Protein AF-A0A519RN75-F1 (afdb_monomer)

Mean predicted aligned error: 6.74 Å

Solvent-accessible surface area (backbone atoms only — not comparable to full-atom values): 7967 Å² total; per-residue (Å²): 109,68,67,61,50,52,50,56,58,52,46,71,37,73,65,49,40,39,52,51,37,30,53,51,8,51,51,36,24,52,50,11,60,76,70,70,35,64,32,43,23,53,49,9,49,49,47,33,48,54,70,78,46,63,87,56,35,75,77,32,15,58,64,37,31,49,49,40,21,48,34,18,43,47,41,22,67,77,70,72,46,87,58,41,22,57,52,40,22,51,53,46,43,52,51,47,51,55,42,21,28,20,78,78,23,24,19,45,51,57,88,84,38,86,62,60,48,58,48,70,80,43,48,86,92,37,78,68,31,51,52,51,52,50,51,53,52,50,52,51,50,51,52,53,51,51,53,51,51,65,70,69,65,125

pLDDT: mean 90.17, std 9.12, range [53.69, 98.69]

Secondary structure (DSSP, 8-state):
-HHHHHHHHHTTSHHHHHHHHHHHHHHHHHHHHHHT-HHHHHHHHHHHHGGGSPTTSGGGSHHHHHHHHHHHHHHHHHH--SSHHHHHHHHHHHHHHHHHTBSS-B-TTTTT----B----B-TTSHHHHHHHHHHHHHHHHHHHHHHHHHHT-

Foldseek 3Di:
DVVVVVLVVQCVDLVSVLVVQLVQLVVQLVVCVVVVQPLSNLSSVCSNCVSVDDPQAPCLAPVVLVNQLVSQVSCCVVVVPPCSSVCRNVVSPVVLVVQQCDPQAHDHHPPVDPDGRHNHNAYPPDPVNVVVVVVVVVVVVVVVVVVVVVVVPD

Structure (mmCIF, N/CA/C/O backbone):
data_AF-A0A519RN75-F1
#
_entry.id   AF-A0A519RN75-F1
#
loop_
_atom_site.group_PDB
_atom_site.id
_atom_site.type_symbol
_atom_site.label_atom_id
_atom_site.label_alt_id
_atom_site.label_comp_id
_atom_site.label_asym_id
_atom_site.label_entity_id
_atom_site.label_seq_id
_atom_site.pdbx_PDB_ins_code
_atom_site.Cartn_x
_atom_site.Cartn_y
_atom_site.Cartn_z
_atom_site.occupancy
_atom_site.B_iso_or_equiv
_atom_site.auth_seq_id
_atom_site.auth_comp_id
_atom_site.auth_asym_id
_atom_site.auth_atom_id
_atom_site.pdbx_PDB_model_num
ATOM 1 N N . ALA A 1 1 ? 1.038 28.740 -6.437 1.00 62.97 1 ALA A N 1
ATOM 2 C CA . ALA A 1 1 ? 1.485 28.009 -7.644 1.00 62.97 1 ALA A CA 1
ATOM 3 C C . ALA A 1 1 ? 2.994 27.741 -7.634 1.00 62.97 1 ALA A C 1
ATOM 5 O O . ALA A 1 1 ? 3.375 26.581 -7.639 1.00 62.97 1 ALA A O 1
ATOM 6 N N . LEU A 1 2 ? 3.848 28.772 -7.535 1.00 63.78 2 LEU A N 1
ATOM 7 C CA . LEU A 1 2 ? 5.313 28.618 -7.591 1.00 63.78 2 LEU A CA 1
ATOM 8 C C . LEU A 1 2 ? 5.895 27.711 -6.484 1.00 63.78 2 LEU A C 1
ATOM 10 O O . LEU A 1 2 ? 6.683 26.820 -6.773 1.00 63.78 2 LEU A O 1
ATOM 14 N N . ALA A 1 3 ? 5.447 27.879 -5.233 1.00 68.81 3 ALA A N 1
ATOM 15 C CA . ALA A 1 3 ? 5.887 27.054 -4.102 1.00 68.81 3 ALA A CA 1
ATOM 16 C C . ALA A 1 3 ? 5.529 25.565 -4.274 1.00 68.81 3 ALA A C 1
ATOM 18 O O . ALA A 1 3 ? 6.369 24.699 -4.064 1.00 68.81 3 ALA A O 1
ATOM 19 N N . PHE A 1 4 ? 4.311 25.263 -4.739 1.00 70.50 4 PHE A N 1
ATOM 20 C CA . PHE A 1 4 ? 3.898 23.894 -5.066 1.00 70.50 4 PHE A CA 1
ATOM 21 C C . PHE A 1 4 ? 4.700 23.310 -6.238 1.00 70.50 4 PHE A C 1
ATOM 23 O O . PHE A 1 4 ? 5.040 22.131 -6.211 1.00 70.50 4 PHE A O 1
ATOM 30 N N . GLY A 1 5 ? 5.059 24.137 -7.228 1.00 72.38 5 GLY A N 1
ATOM 31 C CA . GLY A 1 5 ? 5.943 23.741 -8.327 1.00 72.38 5 GLY A CA 1
ATOM 32 C C . GLY A 1 5 ? 7.350 23.375 -7.848 1.00 72.38 5 GLY A C 1
ATOM 33 O O . GLY A 1 5 ? 7.865 22.324 -8.214 1.00 72.38 5 GLY A O 1
ATOM 34 N N . LEU A 1 6 ? 7.943 24.185 -6.968 1.00 72.88 6 LEU A N 1
ATOM 35 C CA . LEU A 1 6 ? 9.268 23.927 -6.391 1.00 72.88 6 LEU A CA 1
ATOM 36 C C . LEU A 1 6 ? 9.281 22.695 -5.476 1.00 72.88 6 LEU A C 1
ATOM 38 O O . LEU A 1 6 ? 10.227 21.912 -5.529 1.00 72.88 6 LEU A O 1
ATOM 42 N N . ILE A 1 7 ? 8.215 22.475 -4.698 1.00 74.38 7 ILE A N 1
ATOM 43 C CA . ILE A 1 7 ? 8.030 21.243 -3.916 1.00 74.38 7 ILE A CA 1
ATOM 44 C C . ILE A 1 7 ? 7.928 20.034 -4.854 1.00 74.38 7 ILE A C 1
ATOM 46 O O . ILE A 1 7 ? 8.601 19.032 -4.629 1.00 74.38 7 ILE A O 1
ATOM 50 N N . GLY A 1 8 ? 7.156 2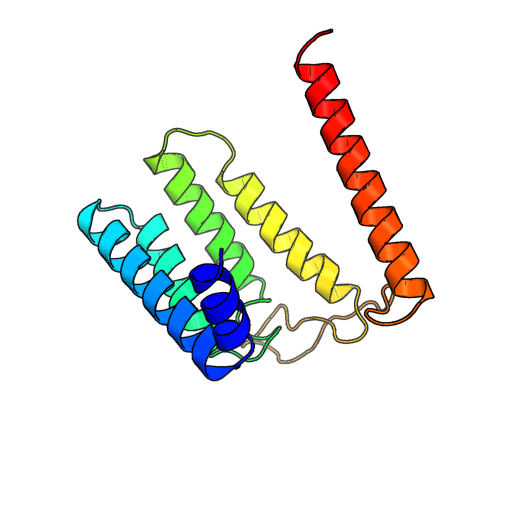0.137 -5.939 1.00 70.00 8 GLY A N 1
ATOM 51 C CA . GLY A 1 8 ? 7.042 19.077 -6.943 1.00 70.00 8 GLY A CA 1
ATOM 52 C C . GLY A 1 8 ? 8.377 18.734 -7.610 1.00 70.00 8 GLY A C 1
ATOM 53 O O . GLY A 1 8 ? 8.686 17.556 -7.780 1.00 70.00 8 GLY A O 1
ATOM 54 N N . VAL A 1 9 ? 9.201 19.740 -7.925 1.00 71.38 9 VAL A N 1
ATOM 55 C CA . VAL A 1 9 ? 10.562 19.551 -8.461 1.00 71.38 9 VAL A CA 1
ATOM 56 C C . VAL A 1 9 ? 11.483 18.913 -7.417 1.00 71.38 9 VAL A C 1
ATOM 58 O O . VAL A 1 9 ? 12.184 17.953 -7.729 1.00 71.38 9 VAL A O 1
ATOM 61 N N . ALA A 1 10 ? 11.441 19.366 -6.162 1.00 69.50 10 ALA A N 1
ATOM 62 C CA . ALA A 1 10 ? 12.224 18.771 -5.078 1.00 69.50 10 ALA A CA 1
ATOM 63 C C . ALA A 1 10 ? 11.840 17.299 -4.818 1.00 69.50 10 ALA A C 1
ATOM 65 O O . ALA A 1 10 ? 12.711 16.464 -4.572 1.00 69.50 10 ALA A O 1
ATOM 66 N N . MET A 1 11 ? 10.555 16.950 -4.945 1.00 70.62 11 MET A N 1
ATOM 67 C CA . MET A 1 11 ? 10.041 15.581 -4.802 1.00 70.62 11 MET A CA 1
ATOM 68 C C . MET A 1 11 ? 10.461 14.625 -5.930 1.00 70.62 11 MET A C 1
ATOM 70 O O . MET A 1 11 ? 10.264 13.416 -5.789 1.00 70.62 11 MET A O 1
ATOM 74 N N . GLN A 1 12 ? 11.067 15.119 -7.018 1.00 73.44 12 GLN A N 1
ATOM 75 C CA . GLN A 1 12 ? 11.657 14.251 -8.045 1.00 73.44 12 GLN A CA 1
ATOM 76 C C . GLN A 1 12 ? 12.906 13.515 -7.533 1.00 73.44 12 GLN A C 1
ATOM 78 O O . GLN A 1 12 ? 13.261 12.459 -8.057 1.00 73.44 12 GLN A O 1
ATOM 83 N N . GLY A 1 13 ? 13.552 14.025 -6.476 1.00 77.25 13 GLY A N 1
ATOM 84 C CA . GLY A 1 13 ? 14.657 13.346 -5.807 1.00 77.25 13 GLY A CA 1
ATOM 85 C C . GLY A 1 13 ? 14.184 12.155 -4.968 1.00 77.25 13 GLY A C 1
ATOM 86 O O . GLY A 1 13 ? 13.313 12.288 -4.105 1.00 77.25 13 GLY A O 1
ATOM 87 N N . GLY A 1 14 ? 14.803 10.983 -5.156 1.00 80.31 14 GLY A N 1
ATOM 88 C CA . GLY A 1 14 ? 14.456 9.769 -4.404 1.00 80.31 14 GLY A CA 1
ATOM 89 C C . GLY A 1 14 ? 14.596 9.921 -2.881 1.00 80.31 14 GLY A C 1
ATOM 90 O O . GLY A 1 14 ? 13.776 9.392 -2.131 1.00 80.31 14 GLY A O 1
ATOM 91 N N . SER A 1 15 ? 15.585 10.687 -2.411 1.00 86.12 15 SER A N 1
ATOM 92 C CA . SER A 1 15 ? 15.789 10.996 -0.987 1.00 86.12 15 SER A CA 1
ATOM 93 C C . SER A 1 15 ? 14.721 11.942 -0.433 1.00 86.12 15 SER A C 1
ATOM 95 O O . SER A 1 15 ? 14.153 11.663 0.621 1.00 86.12 15 SER A O 1
ATOM 97 N N . ALA A 1 16 ? 14.393 13.013 -1.161 1.00 88.19 16 ALA A N 1
ATOM 98 C CA . ALA A 1 16 ? 13.357 13.968 -0.773 1.00 88.19 16 ALA A CA 1
ATOM 99 C C . ALA A 1 16 ? 11.983 13.293 -0.660 1.00 88.19 16 ALA A C 1
ATOM 101 O O . ALA A 1 16 ? 11.279 13.486 0.330 1.00 88.19 16 ALA A O 1
ATOM 102 N N . ARG A 1 17 ? 11.632 12.421 -1.616 1.00 87.44 17 ARG A N 1
ATOM 103 C CA . ARG A 1 17 ? 10.393 11.631 -1.562 1.00 87.44 17 ARG A CA 1
ATOM 104 C C . ARG A 1 17 ? 10.342 10.706 -0.344 1.00 87.44 17 ARG A C 1
ATOM 106 O O . ARG A 1 17 ? 9.305 10.628 0.310 1.00 87.44 17 ARG A O 1
ATOM 113 N N . ARG A 1 18 ? 11.440 10.006 -0.035 1.00 91.88 18 ARG A N 1
ATOM 114 C CA . ARG A 1 18 ? 11.523 9.135 1.153 1.00 91.88 18 ARG A CA 1
ATOM 115 C C . ARG A 1 18 ? 11.334 9.930 2.440 1.00 91.88 18 ARG A C 1
ATOM 117 O O . ARG A 1 18 ? 10.570 9.505 3.297 1.00 91.88 18 ARG A O 1
ATOM 124 N N . LEU A 1 19 ? 11.986 11.087 2.550 1.00 92.94 19 LEU A N 1
ATOM 125 C CA . LEU A 1 19 ? 11.889 11.946 3.726 1.00 92.94 19 LEU A CA 1
ATOM 126 C C . LEU A 1 19 ? 10.481 12.531 3.896 1.00 92.94 19 LEU A C 1
ATOM 128 O O . LEU A 1 19 ? 9.947 12.529 5.001 1.00 92.94 19 LEU A O 1
ATOM 132 N N . ALA A 1 20 ? 9.858 12.971 2.800 1.00 92.44 20 ALA A N 1
ATOM 133 C CA . ALA A 1 20 ? 8.483 13.456 2.817 1.00 92.44 20 ALA A CA 1
ATOM 134 C C . ALA A 1 20 ? 7.521 12.376 3.330 1.00 92.44 20 ALA A C 1
ATOM 136 O O . ALA A 1 20 ? 6.767 12.624 4.264 1.00 92.44 20 ALA A O 1
ATOM 137 N N . LEU A 1 21 ? 7.602 11.158 2.784 1.00 94.31 21 LEU A N 1
ATOM 138 C CA . LEU A 1 21 ? 6.761 10.038 3.216 1.00 94.31 21 LEU A CA 1
ATOM 139 C C . LEU A 1 21 ? 7.051 9.610 4.660 1.00 94.31 21 LEU A C 1
ATOM 141 O O . LEU A 1 21 ? 6.114 9.303 5.391 1.00 94.31 21 LEU A O 1
ATOM 145 N N . LEU A 1 22 ? 8.313 9.656 5.100 1.00 96.56 22 LEU A N 1
ATOM 146 C CA . LEU A 1 22 ? 8.677 9.412 6.495 1.00 96.56 22 LEU A CA 1
ATOM 147 C C . LEU A 1 22 ? 7.981 10.406 7.431 1.00 96.56 22 LEU A C 1
ATOM 149 O O . LEU A 1 22 ? 7.318 9.985 8.374 1.00 96.56 22 LEU A O 1
ATOM 153 N N . PHE A 1 23 ? 8.085 11.710 7.164 1.00 96.44 23 PHE A N 1
ATOM 154 C CA . PHE A 1 23 ? 7.449 12.725 8.006 1.00 96.44 23 PHE A CA 1
ATOM 155 C C . PHE A 1 23 ? 5.925 12.681 7.938 1.00 96.44 23 PHE A C 1
ATOM 157 O O . PHE A 1 23 ? 5.279 12.819 8.976 1.00 96.44 23 PHE A O 1
ATOM 164 N N . THR A 1 24 ? 5.342 12.436 6.761 1.00 96.81 24 THR A N 1
ATOM 165 C CA . THR A 1 24 ? 3.897 12.204 6.634 1.00 96.81 24 THR A CA 1
ATOM 166 C C . THR A 1 24 ? 3.474 11.021 7.498 1.00 96.81 24 THR A C 1
ATOM 168 O O . THR A 1 24 ? 2.569 11.165 8.312 1.00 96.81 24 THR A O 1
ATOM 171 N N . GLY A 1 25 ? 4.167 9.887 7.386 1.00 97.81 25 GLY A N 1
ATOM 172 C CA . GLY A 1 25 ? 3.868 8.694 8.168 1.00 97.81 25 GLY A CA 1
ATOM 173 C C . GLY A 1 25 ? 4.006 8.923 9.673 1.00 97.81 25 GLY A C 1
ATOM 174 O O . GLY A 1 25 ? 3.085 8.601 10.418 1.00 97.81 25 GLY A O 1
ATOM 175 N N . LEU A 1 26 ? 5.095 9.551 10.130 1.00 98.44 26 LEU A N 1
ATOM 176 C CA . LEU A 1 26 ? 5.289 9.897 11.544 1.00 98.44 26 LEU A CA 1
ATOM 177 C C . LEU A 1 26 ? 4.211 10.857 12.061 1.00 98.44 26 LEU A C 1
ATOM 179 O O . LEU A 1 26 ? 3.682 10.647 13.149 1.00 98.44 26 LEU A O 1
ATOM 183 N N . GLY A 1 27 ? 3.837 11.871 11.278 1.00 98.38 27 GLY A N 1
ATOM 184 C CA . GLY A 1 27 ? 2.730 12.765 11.619 1.00 98.38 27 GLY A CA 1
ATOM 185 C C . GLY A 1 27 ? 1.414 12.002 11.770 1.00 98.38 27 GLY A C 1
ATOM 186 O O . GLY A 1 27 ? 0.718 12.163 12.770 1.00 98.38 27 GLY A O 1
ATOM 187 N N . THR A 1 28 ? 1.105 11.105 10.832 1.00 98.31 28 THR A N 1
ATOM 188 C CA . THR A 1 28 ? -0.074 10.234 10.909 1.00 98.31 28 THR A CA 1
ATOM 189 C C . THR A 1 28 ? -0.030 9.309 12.133 1.00 98.31 28 THR A C 1
ATOM 191 O O . THR A 1 28 ? -1.057 9.149 12.791 1.00 98.31 28 THR A O 1
ATOM 194 N N . VAL A 1 29 ? 1.143 8.774 12.506 1.00 98.69 29 VAL A N 1
ATOM 195 C CA . VAL A 1 29 ? 1.324 8.004 13.752 1.00 98.69 29 VAL A CA 1
ATOM 196 C C . VAL A 1 29 ? 0.975 8.844 14.974 1.00 98.69 29 VAL A C 1
ATOM 198 O O . VAL A 1 29 ? 0.189 8.407 15.810 1.00 98.69 29 VAL A O 1
ATOM 201 N N . LEU A 1 30 ? 1.526 10.054 15.080 1.00 98.56 30 LEU A N 1
ATOM 202 C CA . LEU A 1 30 ? 1.275 10.936 16.221 1.00 98.56 30 LEU A CA 1
ATOM 203 C C . LEU A 1 30 ? -0.206 11.317 16.333 1.00 98.56 30 LEU A C 1
ATOM 205 O O . LEU A 1 30 ? -0.744 11.331 17.437 1.00 98.56 30 LEU A O 1
ATOM 209 N N . ILE A 1 31 ? -0.881 11.557 15.205 1.00 98.31 31 ILE A N 1
ATOM 210 C CA . ILE A 1 31 ? -2.329 11.809 15.184 1.00 98.31 31 ILE A CA 1
ATOM 211 C C . ILE A 1 31 ? -3.096 10.565 15.645 1.00 98.31 31 ILE A C 1
ATOM 213 O O . ILE A 1 31 ? -4.005 10.686 16.464 1.00 98.31 31 ILE A O 1
ATOM 217 N N . GLY A 1 32 ? -2.732 9.373 15.167 1.00 98.19 32 GLY A N 1
ATOM 218 C CA . GLY A 1 32 ? -3.349 8.117 15.600 1.00 98.19 32 GLY A CA 1
ATOM 219 C C . GLY A 1 32 ? -3.185 7.867 17.100 1.00 98.19 32 GLY A C 1
ATOM 220 O O . GLY A 1 32 ? -4.149 7.520 17.775 1.00 98.19 32 GLY A O 1
ATOM 221 N N . LEU A 1 33 ? -2.000 8.134 17.654 1.00 98.19 33 LEU A N 1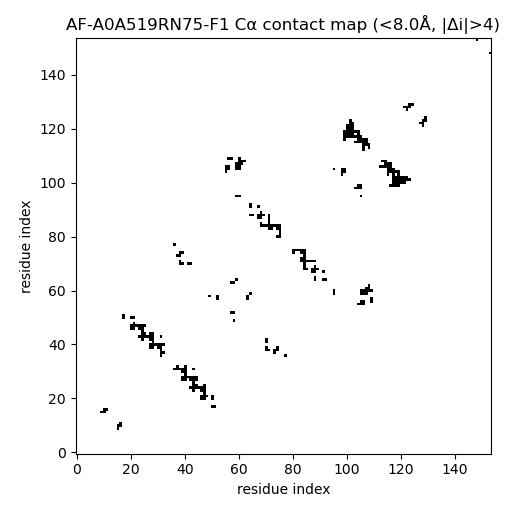
ATOM 222 C CA . LEU A 1 33 ? -1.752 8.056 19.094 1.00 98.19 33 LEU A CA 1
ATOM 223 C C . LEU A 1 33 ? -2.560 9.103 19.867 1.00 98.19 33 LEU A C 1
ATOM 225 O O . LEU A 1 33 ? -3.196 8.765 20.857 1.00 98.19 33 LEU A O 1
ATOM 229 N N . TYR A 1 34 ? -2.596 10.355 19.412 1.00 98.31 34 TYR A N 1
ATOM 230 C CA . TYR A 1 34 ? -3.372 11.413 20.067 1.00 98.31 34 TYR A CA 1
ATOM 231 C C . TYR A 1 34 ? -4.879 11.112 20.080 1.00 98.31 34 TYR A C 1
ATOM 233 O O . TYR A 1 34 ? -5.543 11.285 21.098 1.00 98.31 34 TYR A O 1
ATOM 241 N N . THR A 1 35 ? -5.407 10.605 18.966 1.00 97.56 35 THR A N 1
ATOM 242 C CA . THR A 1 35 ? -6.829 10.251 18.802 1.00 97.56 35 THR A CA 1
ATOM 243 C C . THR A 1 35 ? -7.189 8.865 19.336 1.00 97.56 35 THR A C 1
ATOM 245 O O . THR A 1 35 ? -8.360 8.500 19.325 1.00 97.56 35 THR A O 1
ATOM 248 N N . GLN A 1 36 ? -6.204 8.088 19.805 1.00 97.38 36 GLN A N 1
ATOM 249 C CA . GLN A 1 36 ? -6.363 6.686 20.215 1.00 97.38 36 GLN A CA 1
ATOM 250 C C . GLN A 1 36 ? -6.899 5.774 19.090 1.00 97.38 36 GLN A C 1
ATOM 252 O O . GLN A 1 36 ? -7.486 4.719 19.337 1.00 97.38 36 GLN A O 1
ATOM 257 N N . PHE A 1 37 ? -6.665 6.145 17.829 1.00 98.06 37 PHE A N 1
ATOM 258 C CA . PHE A 1 37 ? -7.031 5.358 16.656 1.00 98.06 37 PHE A CA 1
ATOM 259 C C . PHE A 1 37 ? -5.862 4.498 16.184 1.00 98.06 37 PHE A C 1
ATOM 261 O O . PHE A 1 37 ? -5.008 4.928 15.406 1.00 98.06 37 PHE A O 1
ATOM 268 N N . LEU A 1 38 ? -5.865 3.230 16.608 1.00 98.12 38 LEU A N 1
ATOM 269 C CA . LEU A 1 38 ? -4.830 2.261 16.241 1.00 98.12 38 LEU A CA 1
ATOM 270 C C . LEU A 1 38 ? -4.665 2.117 14.719 1.00 98.12 38 LEU A C 1
ATOM 272 O O . LEU A 1 38 ? -3.539 2.050 14.235 1.00 98.12 38 LEU A O 1
ATOM 276 N N . TRP A 1 39 ? -5.762 2.106 13.956 1.00 98.06 39 TRP A N 1
ATOM 277 C CA . TRP A 1 39 ? -5.709 1.983 12.494 1.00 98.06 39 TRP A CA 1
ATOM 278 C C . TRP A 1 39 ? -4.914 3.114 11.840 1.00 98.06 39 TRP A C 1
ATOM 280 O O . TRP A 1 39 ? -4.170 2.876 10.889 1.00 98.06 39 TRP A O 1
ATOM 290 N N . LEU A 1 40 ? -5.039 4.329 12.377 1.00 98.00 40 LEU A N 1
ATOM 291 C CA . LEU A 1 40 ? -4.367 5.511 11.862 1.00 98.00 40 LEU A CA 1
ATOM 292 C C . LEU A 1 40 ? -2.877 5.464 12.202 1.00 98.00 40 LEU A C 1
ATOM 294 O O . LEU A 1 40 ? -2.042 5.740 11.342 1.00 98.00 40 LEU A O 1
ATOM 298 N N . SER A 1 41 ? -2.534 5.002 13.407 1.00 98.56 41 SER A N 1
ATOM 299 C CA . SER A 1 41 ? -1.142 4.746 13.779 1.00 98.56 41 SER A CA 1
ATOM 300 C C . SER A 1 41 ? -0.490 3.693 12.882 1.00 98.56 41 SER A C 1
ATOM 302 O O . SER A 1 41 ? 0.593 3.930 12.352 1.00 98.56 41 SER A O 1
ATOM 304 N N . LEU A 1 42 ? -1.163 2.565 12.639 1.00 98.25 42 LEU A N 1
ATOM 305 C CA . LEU A 1 42 ? -0.661 1.509 11.752 1.00 98.25 42 LEU A CA 1
ATOM 306 C C . LEU A 1 42 ? -0.476 2.009 10.312 1.00 98.25 42 LEU A C 1
ATOM 308 O O . LEU A 1 42 ? 0.552 1.723 9.694 1.00 98.25 42 LEU A O 1
ATOM 312 N N . LEU A 1 43 ? -1.423 2.801 9.800 1.00 98.06 43 LEU A N 1
ATOM 313 C CA . LEU A 1 43 ? -1.327 3.412 8.474 1.00 98.06 43 LEU A CA 1
ATOM 314 C C . LEU A 1 43 ? -0.122 4.353 8.383 1.00 98.06 43 LEU A C 1
ATOM 316 O O . LEU A 1 43 ? 0.651 4.280 7.427 1.00 98.06 43 LEU A O 1
ATOM 320 N N . GLY A 1 44 ? 0.074 5.204 9.392 1.00 98.19 44 GLY A N 1
ATOM 321 C CA . GLY A 1 44 ? 1.229 6.092 9.467 1.00 98.19 44 GLY A CA 1
ATOM 322 C C . GLY A 1 44 ? 2.552 5.326 9.490 1.00 98.19 44 GLY A C 1
ATOM 323 O O . GLY A 1 44 ? 3.468 5.653 8.732 1.00 98.19 44 GLY A O 1
ATOM 324 N N . THR A 1 45 ? 2.641 4.253 10.281 1.00 98.31 45 THR A N 1
ATOM 325 C CA . THR A 1 45 ? 3.817 3.371 10.305 1.00 98.31 45 THR A CA 1
ATOM 326 C C . THR A 1 45 ? 4.064 2.731 8.939 1.00 98.31 45 THR A C 1
ATOM 328 O O . THR A 1 45 ? 5.200 2.719 8.464 1.00 98.31 45 THR A O 1
ATOM 331 N N . PHE A 1 46 ? 3.014 2.250 8.269 1.00 97.06 46 PHE A N 1
ATOM 332 C CA . PHE A 1 46 ? 3.126 1.680 6.928 1.00 97.06 46 PHE A CA 1
ATOM 333 C C . PHE A 1 46 ? 3.681 2.703 5.921 1.00 97.06 46 PHE A C 1
ATOM 335 O O . PHE A 1 46 ? 4.636 2.402 5.201 1.00 97.06 46 PHE A O 1
ATOM 342 N N . ILE A 1 47 ? 3.140 3.927 5.910 1.00 96.81 47 ILE A N 1
ATOM 343 C CA . ILE A 1 47 ? 3.587 5.025 5.034 1.00 96.81 47 ILE A CA 1
ATOM 344 C C . ILE A 1 47 ? 5.042 5.413 5.323 1.00 96.81 47 ILE A C 1
ATOM 346 O O . ILE A 1 47 ? 5.809 5.643 4.387 1.00 96.81 47 ILE A O 1
ATOM 350 N N . ALA A 1 48 ? 5.432 5.454 6.598 1.00 97.31 48 ALA A N 1
ATOM 351 C CA . ALA A 1 48 ? 6.787 5.802 7.006 1.00 97.31 48 ALA A CA 1
ATOM 352 C C . ALA A 1 48 ? 7.825 4.764 6.553 1.00 97.31 48 ALA A C 1
ATOM 354 O O . ALA A 1 48 ? 8.927 5.136 6.156 1.00 97.31 48 ALA A O 1
ATOM 355 N N . LEU A 1 49 ? 7.489 3.470 6.601 1.00 95.88 49 LEU A N 1
ATOM 356 C CA . LEU A 1 49 ? 8.441 2.382 6.344 1.00 95.88 49 LEU A CA 1
ATOM 357 C C . LEU A 1 49 ? 8.488 1.932 4.881 1.00 95.88 49 LEU A C 1
ATOM 359 O O . LEU A 1 49 ? 9.562 1.587 4.382 1.00 95.88 49 LEU A O 1
ATOM 363 N N . ALA A 1 50 ? 7.359 1.961 4.169 1.00 94.50 50 ALA A N 1
ATOM 364 C CA . ALA A 1 50 ? 7.266 1.491 2.785 1.00 94.50 50 ALA A CA 1
ATOM 365 C C . ALA A 1 50 ? 8.367 2.034 1.836 1.00 94.50 50 ALA A C 1
ATOM 367 O O . ALA A 1 50 ? 8.918 1.232 1.075 1.00 94.50 50 ALA A O 1
ATOM 368 N N . PRO A 1 51 ? 8.770 3.325 1.881 1.00 92.56 51 PRO A N 1
ATOM 369 C CA . PRO A 1 51 ? 9.779 3.896 0.977 1.00 92.56 51 PRO A CA 1
ATOM 370 C C . PRO A 1 51 ? 11.200 3.344 1.162 1.00 92.56 51 PRO A C 1
ATOM 372 O O . PRO A 1 51 ? 12.053 3.541 0.287 1.00 92.56 51 PRO A O 1
ATOM 375 N N . PHE A 1 52 ? 11.461 2.701 2.303 1.00 92.81 52 PHE A N 1
ATOM 376 C CA . PHE A 1 52 ? 12.747 2.097 2.655 1.00 92.81 52 PHE A CA 1
ATOM 377 C C . PHE A 1 52 ? 12.815 0.607 2.306 1.00 92.81 52 PHE A C 1
ATOM 379 O O . PHE A 1 52 ? 13.872 -0.007 2.421 1.00 92.81 52 PHE A O 1
ATOM 386 N N . THR A 1 53 ? 11.709 0.030 1.838 1.00 91.56 53 THR A N 1
ATOM 387 C CA . THR A 1 53 ? 11.676 -1.337 1.315 1.00 91.56 53 THR A CA 1
ATOM 388 C C . THR A 1 53 ? 11.949 -1.339 -0.187 1.00 91.56 53 THR A C 1
ATOM 390 O O . THR A 1 53 ? 11.650 -0.371 -0.892 1.00 91.56 53 THR A O 1
ATOM 393 N N . ALA A 1 54 ? 12.517 -2.431 -0.705 1.00 88.81 54 ALA A N 1
ATOM 394 C CA . ALA A 1 54 ? 12.612 -2.609 -2.149 1.00 88.81 54 ALA A CA 1
ATOM 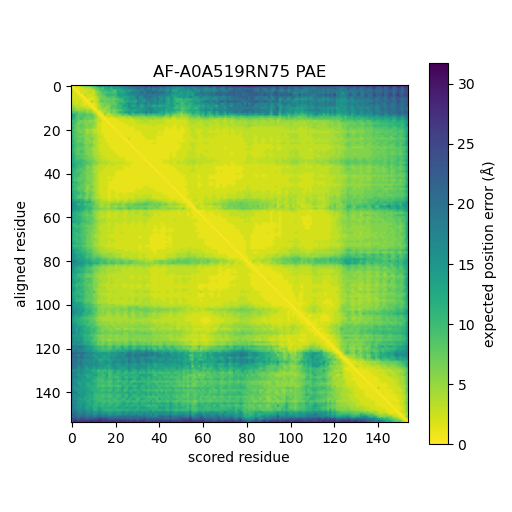395 C C . ALA A 1 54 ? 11.198 -2.648 -2.750 1.00 88.81 54 ALA A C 1
ATOM 397 O O . ALA A 1 54 ? 10.292 -3.286 -2.203 1.00 88.81 54 ALA A O 1
ATOM 398 N N . HIS A 1 55 ? 10.999 -1.977 -3.881 1.00 84.12 55 HIS A N 1
ATOM 399 C CA . HIS A 1 55 ? 9.704 -1.981 -4.551 1.00 84.12 55 HIS A CA 1
ATOM 400 C C . HIS A 1 55 ? 9.285 -3.425 -4.893 1.00 84.12 55 HIS A C 1
ATOM 402 O O . HIS A 1 55 ? 10.121 -4.216 -5.327 1.00 84.12 55 HIS A O 1
ATOM 408 N N . ARG A 1 56 ? 8.011 -3.775 -4.657 1.00 83.12 56 ARG A N 1
ATOM 409 C CA . ARG A 1 56 ? 7.438 -5.126 -4.856 1.00 83.12 56 ARG A CA 1
ATOM 410 C C . ARG A 1 56 ? 8.020 -6.253 -3.988 1.00 83.12 56 ARG A C 1
ATOM 412 O O . ARG A 1 56 ? 7.880 -7.429 -4.321 1.00 83.12 56 ARG A O 1
ATOM 419 N N . SER A 1 57 ? 8.655 -5.900 -2.867 1.00 89.56 57 SER A N 1
ATOM 420 C CA . SER A 1 57 ? 9.085 -6.854 -1.834 1.00 89.56 57 SER A CA 1
ATOM 421 C C . SER A 1 57 ? 8.050 -6.947 -0.702 1.00 89.56 57 SER A C 1
ATOM 423 O O . SER A 1 57 ? 6.920 -7.361 -0.930 1.00 89.56 57 SER A O 1
ATOM 425 N N . TRP A 1 58 ? 8.399 -6.507 0.505 1.00 92.50 58 TRP A N 1
ATOM 426 C CA . TRP A 1 58 ? 7.621 -6.615 1.739 1.00 92.50 58 TRP A CA 1
ATOM 427 C C . TRP A 1 58 ? 6.199 -6.060 1.656 1.00 92.50 58 TRP A C 1
ATOM 429 O O . TRP A 1 58 ? 5.277 -6.627 2.237 1.00 92.50 58 TRP A O 1
ATOM 439 N N . THR A 1 59 ? 6.007 -4.980 0.901 1.00 95.62 59 THR A N 1
ATOM 440 C CA . THR A 1 59 ? 4.695 -4.349 0.722 1.00 95.62 59 THR A CA 1
ATOM 441 C C . THR A 1 59 ? 3.790 -5.106 -0.250 1.00 95.62 59 THR A C 1
ATOM 443 O O . THR A 1 59 ? 2.595 -4.882 -0.245 1.00 95.62 59 THR A O 1
ATOM 446 N N . HIS A 1 60 ? 4.304 -6.023 -1.070 1.00 96.06 60 HIS A N 1
ATOM 447 C CA . HIS A 1 60 ? 3.509 -6.739 -2.082 1.00 96.06 60 HIS A CA 1
ATOM 448 C C . HIS A 1 60 ? 3.379 -8.222 -1.723 1.00 96.06 60 HIS A C 1
ATOM 450 O O . HIS A 1 60 ? 3.598 -9.113 -2.543 1.00 96.06 60 HIS A O 1
ATOM 456 N N . THR A 1 61 ? 3.050 -8.470 -0.456 1.00 96.25 61 THR A N 1
ATOM 457 C CA . THR A 1 61 ? 2.868 -9.802 0.126 1.00 96.25 61 THR A CA 1
ATOM 458 C C . THR A 1 61 ? 1.417 -10.023 0.535 1.00 96.25 61 THR A C 1
ATOM 460 O O . THR A 1 61 ? 0.663 -9.070 0.760 1.00 96.25 61 THR A O 1
ATOM 463 N N . ILE A 1 62 ? 1.033 -11.287 0.720 1.00 96.50 62 ILE A N 1
ATOM 464 C CA . ILE A 1 62 ? -0.264 -11.629 1.317 1.00 96.50 62 ILE A CA 1
ATOM 465 C C . ILE A 1 62 ? -0.411 -11.044 2.732 1.00 96.50 62 ILE A C 1
ATOM 467 O O . ILE A 1 62 ? -1.498 -10.631 3.127 1.00 96.50 62 ILE A O 1
ATOM 471 N N . TRP A 1 63 ? 0.698 -10.919 3.464 1.00 96.00 63 TRP A N 1
ATOM 472 C CA . TRP A 1 63 ? 0.740 -10.313 4.795 1.00 96.00 63 TRP A CA 1
ATOM 473 C C . TRP A 1 63 ? 0.450 -8.815 4.750 1.00 96.00 63 TRP A C 1
ATOM 475 O O . TRP A 1 63 ? -0.303 -8.312 5.580 1.00 96.00 63 TRP A O 1
ATOM 485 N N . ALA A 1 64 ? 0.992 -8.105 3.757 1.00 95.81 64 ALA A N 1
ATOM 486 C CA . ALA A 1 64 ? 0.690 -6.694 3.547 1.00 95.81 64 ALA A CA 1
ATOM 487 C C . ALA A 1 64 ? -0.791 -6.486 3.188 1.00 95.81 64 ALA A C 1
ATOM 489 O O . ALA A 1 64 ? -1.421 -5.579 3.729 1.00 95.81 64 ALA A O 1
ATOM 490 N N . ALA A 1 65 ? -1.374 -7.359 2.358 1.00 97.06 65 ALA A N 1
ATOM 491 C CA . ALA A 1 65 ? -2.807 -7.322 2.055 1.00 97.06 65 ALA A CA 1
ATOM 492 C C . ALA A 1 65 ? -3.683 -7.601 3.289 1.00 97.06 65 ALA A C 1
ATOM 494 O O . ALA A 1 65 ? -4.674 -6.902 3.521 1.00 97.06 65 ALA A O 1
ATOM 495 N N . ALA A 1 66 ? -3.297 -8.572 4.120 1.00 97.88 66 ALA A N 1
ATOM 496 C CA . ALA A 1 66 ? -3.972 -8.848 5.385 1.00 97.88 66 ALA A CA 1
ATOM 497 C C . ALA A 1 66 ? -3.872 -7.655 6.350 1.00 97.88 66 ALA A C 1
ATOM 499 O O . ALA A 1 66 ? -4.881 -7.255 6.929 1.00 97.88 66 ALA A O 1
ATOM 500 N N . LEU A 1 67 ? -2.694 -7.029 6.465 1.00 97.62 67 LEU A N 1
ATOM 501 C CA . LEU A 1 67 ? -2.489 -5.826 7.276 1.00 97.62 67 LEU A CA 1
ATOM 502 C C . LEU A 1 67 ? -3.369 -4.666 6.793 1.00 97.62 67 LEU A C 1
ATOM 504 O O . LEU A 1 67 ? -4.011 -4.012 7.610 1.00 97.62 67 LEU A O 1
ATOM 508 N N . TRP A 1 68 ? -3.451 -4.432 5.482 1.00 97.75 68 TRP A N 1
ATOM 509 C CA . TRP A 1 68 ? -4.336 -3.414 4.902 1.00 97.75 68 TRP A CA 1
ATOM 510 C C . TRP A 1 68 ? -5.812 -3.680 5.186 1.00 97.75 68 TRP A C 1
ATOM 512 O O . TRP A 1 68 ? -6.540 -2.771 5.586 1.00 97.75 68 TRP A O 1
ATOM 522 N N . THR A 1 69 ? -6.238 -4.934 5.056 1.00 98.19 69 THR A N 1
ATOM 523 C CA . THR A 1 69 ? -7.606 -5.349 5.394 1.00 98.19 69 THR A CA 1
ATOM 524 C C . THR A 1 69 ? -7.891 -5.134 6.881 1.00 98.19 69 THR A C 1
ATOM 526 O O . THR A 1 69 ? -8.946 -4.613 7.240 1.00 98.19 69 THR A O 1
ATOM 529 N N . TYR A 1 70 ? -6.935 -5.467 7.751 1.00 98.31 70 TYR A N 1
ATOM 530 C CA . TYR A 1 70 ? -7.049 -5.280 9.195 1.00 98.31 70 TYR A CA 1
ATOM 531 C C . TYR A 1 70 ? -7.103 -3.799 9.596 1.00 98.31 70 TYR A C 1
ATOM 533 O O . TYR A 1 70 ? -7.958 -3.413 10.393 1.00 98.31 70 TYR A O 1
ATOM 541 N N . MET A 1 71 ? -6.264 -2.944 9.002 1.00 98.25 71 MET A N 1
ATOM 542 C CA . MET A 1 71 ? -6.360 -1.490 9.183 1.00 98.25 71 MET A CA 1
ATOM 543 C C . MET A 1 71 ? -7.738 -0.975 8.754 1.00 98.25 71 MET A C 1
ATOM 545 O O . MET A 1 71 ? -8.357 -0.203 9.483 1.00 98.25 71 MET A O 1
ATOM 549 N N . GLY A 1 72 ? -8.256 -1.457 7.619 1.00 97.81 72 GLY A N 1
ATOM 550 C CA . GLY A 1 72 ? -9.606 -1.139 7.159 1.00 97.81 72 GLY A CA 1
ATOM 551 C C . GLY A 1 72 ? -10.701 -1.622 8.116 1.00 97.81 72 GLY A C 1
ATOM 552 O O . GLY A 1 72 ? -11.658 -0.892 8.349 1.00 97.81 72 GLY A O 1
ATOM 553 N N . TYR A 1 73 ? -10.555 -2.806 8.718 1.00 98.06 73 TYR A N 1
ATOM 554 C CA . TYR A 1 73 ? -11.467 -3.317 9.749 1.00 98.06 73 TYR A CA 1
ATOM 555 C C . TYR A 1 73 ? -11.483 -2.428 10.992 1.00 98.06 73 TYR A C 1
ATOM 557 O O . TYR A 1 73 ? -12.555 -2.033 11.445 1.00 98.06 73 TYR A O 1
ATOM 565 N N . LEU A 1 74 ? -10.316 -2.055 11.510 1.00 98.06 74 LEU A N 1
ATOM 566 C CA . LEU A 1 74 ? -10.226 -1.151 12.654 1.00 98.06 74 LEU A CA 1
ATOM 567 C C . LEU A 1 74 ? -10.820 0.233 12.330 1.00 98.06 74 LEU A C 1
ATOM 569 O O . LEU A 1 74 ? -11.565 0.779 13.140 1.00 98.06 74 LEU A O 1
ATOM 573 N N . ALA A 1 75 ? -10.564 0.768 11.132 1.00 97.50 75 ALA A N 1
ATOM 574 C CA . ALA A 1 75 ? -11.170 2.017 10.670 1.00 97.50 75 ALA A CA 1
ATOM 575 C C . ALA A 1 75 ? -12.701 1.911 10.567 1.00 97.50 75 ALA A C 1
ATOM 577 O O . ALA A 1 75 ? -13.408 2.819 10.995 1.00 97.50 75 ALA A O 1
ATOM 578 N N . ASN A 1 76 ? -13.218 0.786 10.065 1.00 97.06 76 ASN A N 1
ATOM 579 C CA . ASN A 1 76 ? -14.649 0.484 10.000 1.00 97.06 76 ASN A CA 1
ATOM 580 C C . ASN A 1 76 ? -15.303 0.581 11.390 1.00 97.06 76 ASN A C 1
ATOM 582 O O . ASN A 1 76 ? -16.372 1.170 11.525 1.00 97.06 76 ASN A O 1
ATOM 586 N N . GLN A 1 77 ? -14.647 0.036 12.424 1.00 95.69 77 GLN A N 1
ATOM 587 C CA . GLN A 1 77 ? -15.128 0.103 13.810 1.00 95.69 77 GLN A CA 1
ATOM 588 C C . GLN A 1 77 ? -15.059 1.528 14.376 1.00 95.69 77 GLN A C 1
ATOM 590 O O . GLN A 1 77 ? -16.021 1.992 14.978 1.00 95.69 77 GLN A O 1
ATOM 595 N N . SER A 1 78 ? -13.944 2.239 14.174 1.00 95.56 78 SER A N 1
ATOM 596 C CA . SER A 1 78 ? -13.753 3.583 14.740 1.00 95.56 78 SER A CA 1
ATOM 597 C C . SER A 1 78 ? -14.606 4.664 14.069 1.00 95.56 78 SER A C 1
ATOM 599 O O . SER A 1 78 ? -14.998 5.617 14.734 1.00 95.56 78 SER A O 1
ATOM 601 N N . LEU A 1 79 ? -14.874 4.544 12.765 1.00 93.94 79 LEU A N 1
ATOM 602 C CA . LEU A 1 79 ? -15.620 5.543 11.989 1.00 93.94 79 LEU A CA 1
ATOM 603 C C . LEU A 1 79 ? -17.123 5.234 11.891 1.00 93.94 79 LEU A C 1
ATOM 605 O O . LEU A 1 79 ? -17.891 6.089 11.457 1.00 93.94 79 LEU A O 1
ATOM 609 N N . GLY A 1 80 ? -17.548 4.015 12.246 1.00 92.69 80 GLY A N 1
ATOM 610 C CA . GLY A 1 80 ? -18.934 3.559 12.080 1.00 92.69 80 GLY A CA 1
ATOM 611 C C . GLY A 1 80 ? -19.362 3.386 10.617 1.00 92.69 80 GLY A C 1
ATOM 612 O O . GLY A 1 80 ? -20.548 3.283 10.318 1.00 92.69 80 GLY A O 1
ATOM 613 N N . TRP A 1 81 ? -18.411 3.384 9.684 1.00 92.31 81 TRP A N 1
ATOM 614 C CA . TRP A 1 81 ? -18.678 3.184 8.260 1.00 92.31 81 TRP A CA 1
ATOM 615 C C . TRP A 1 81 ? -18.687 1.703 7.945 1.00 92.31 81 TRP A C 1
ATOM 617 O O . TRP A 1 81 ? -17.815 0.989 8.417 1.00 92.31 81 TRP A O 1
ATOM 627 N N . HIS A 1 82 ? -19.621 1.236 7.120 1.00 91.56 82 HIS A N 1
ATOM 628 C CA . HIS A 1 82 ? -19.672 -0.164 6.712 1.00 91.56 82 HIS A CA 1
ATOM 629 C C . HIS A 1 82 ? -18.916 -0.397 5.400 1.00 91.56 82 HIS A C 1
ATOM 631 O O . HIS A 1 82 ? -19.077 0.342 4.433 1.00 91.56 82 HIS A O 1
ATOM 637 N N . GLY A 1 83 ? -18.117 -1.465 5.352 1.00 92.50 83 GLY A N 1
ATOM 638 C CA . GLY A 1 83 ? -17.442 -1.934 4.140 1.00 92.50 83 GLY A CA 1
ATOM 639 C C . GLY A 1 83 ? -16.023 -1.402 3.932 1.00 92.50 83 GLY A C 1
ATOM 640 O O . GLY A 1 83 ? -15.361 -1.850 2.998 1.00 92.50 83 GLY A O 1
ATOM 641 N N . VAL A 1 84 ? -15.504 -0.534 4.809 1.00 95.75 84 VAL A N 1
ATOM 642 C CA . VAL A 1 84 ? -14.144 0.035 4.690 1.00 95.75 84 VAL A CA 1
ATOM 643 C C . VAL A 1 84 ? -13.086 -1.068 4.600 1.00 95.75 84 VAL A C 1
ATOM 645 O O . VAL A 1 84 ? -12.185 -0.993 3.769 1.00 95.75 84 VAL A O 1
ATOM 648 N N . ALA A 1 85 ? -13.236 -2.132 5.394 1.00 95.75 85 ALA A N 1
ATOM 649 C CA . ALA A 1 85 ? -12.350 -3.295 5.359 1.00 95.75 85 ALA A CA 1
ATOM 650 C C . ALA A 1 85 ? -12.330 -3.987 3.990 1.00 95.75 85 ALA A C 1
ATOM 652 O O . ALA A 1 85 ? -11.259 -4.308 3.477 1.00 95.75 85 ALA A O 1
ATOM 653 N N . HIS A 1 86 ? -13.506 -4.182 3.383 1.00 96.12 86 HIS A N 1
ATOM 654 C CA . HIS A 1 86 ? -13.630 -4.828 2.079 1.00 96.12 86 HIS A CA 1
ATOM 655 C C . HIS A 1 86 ? -12.995 -3.977 0.984 1.00 96.12 86 HIS A C 1
ATOM 657 O O . HIS A 1 86 ? -12.228 -4.503 0.186 1.00 96.12 86 HIS A O 1
ATOM 663 N N . PHE A 1 87 ? -13.251 -2.667 0.972 1.00 94.94 87 PHE A N 1
ATOM 664 C CA . PHE A 1 87 ? -12.662 -1.775 -0.026 1.00 94.94 87 PHE A CA 1
ATOM 665 C C . PHE A 1 87 ? -11.146 -1.633 0.143 1.00 94.94 87 PHE A C 1
ATOM 667 O O . PHE A 1 87 ? -10.420 -1.705 -0.846 1.00 94.94 87 PHE A O 1
ATOM 674 N N . ALA A 1 88 ? -10.652 -1.499 1.378 1.00 96.00 88 ALA A N 1
ATOM 675 C CA . ALA A 1 88 ? -9.217 -1.437 1.652 1.00 96.00 88 ALA A CA 1
ATOM 676 C C . ALA A 1 88 ? -8.510 -2.738 1.242 1.00 96.00 88 ALA A C 1
ATOM 678 O O . ALA A 1 88 ? -7.516 -2.702 0.516 1.00 96.00 88 ALA A O 1
ATOM 679 N N . GLY A 1 89 ? -9.051 -3.886 1.656 1.00 97.06 89 GLY A N 1
ATOM 680 C CA . GLY A 1 89 ? -8.498 -5.199 1.337 1.00 97.06 89 GLY A CA 1
ATOM 681 C C . GLY A 1 89 ? -8.560 -5.527 -0.152 1.00 97.06 89 GLY A C 1
ATOM 682 O O . GLY A 1 89 ? -7.540 -5.876 -0.742 1.00 97.06 89 GLY A O 1
ATOM 683 N N . ALA A 1 90 ? -9.723 -5.364 -0.790 1.00 96.38 90 ALA A N 1
ATOM 684 C CA . ALA A 1 90 ? -9.901 -5.643 -2.216 1.00 96.38 90 ALA A CA 1
ATOM 685 C C . ALA A 1 90 ? -9.111 -4.666 -3.098 1.00 96.38 90 ALA A C 1
ATOM 687 O O . ALA A 1 90 ? -8.515 -5.078 -4.094 1.00 96.38 90 ALA A O 1
ATOM 688 N N . GLY A 1 91 ? -9.036 -3.388 -2.715 1.00 95.19 91 GLY A N 1
ATOM 689 C CA . GLY A 1 91 ? -8.201 -2.401 -3.396 1.00 95.19 91 GLY A CA 1
ATOM 690 C C . GLY A 1 91 ? -6.723 -2.787 -3.340 1.00 95.19 91 GLY A C 1
ATOM 691 O O . GLY A 1 91 ? -6.053 -2.835 -4.369 1.00 95.19 91 GLY A O 1
ATOM 692 N N . TYR A 1 92 ? -6.226 -3.163 -2.161 1.00 96.75 92 TYR A N 1
ATOM 693 C CA . TYR A 1 92 ? -4.831 -3.572 -2.013 1.00 96.75 92 TYR A CA 1
ATOM 694 C C . TYR A 1 92 ? -4.523 -4.903 -2.712 1.00 96.75 92 TYR A C 1
ATOM 696 O O . TYR A 1 92 ? -3.512 -5.035 -3.398 1.00 96.75 92 TYR A O 1
ATOM 704 N N . ALA A 1 93 ? -5.415 -5.888 -2.597 1.00 96.50 93 ALA A N 1
ATOM 705 C CA . ALA A 1 93 ? -5.27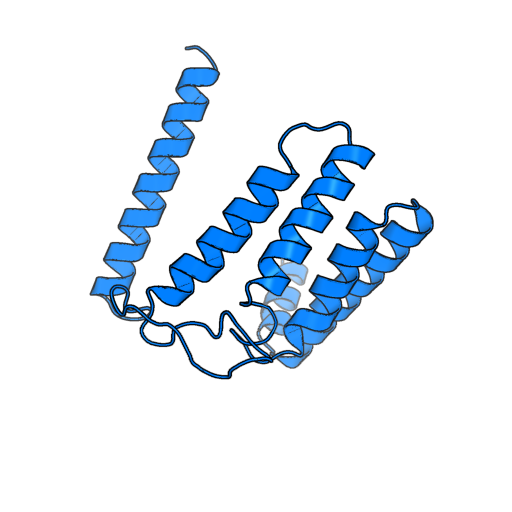0 -7.176 -3.265 1.00 96.50 93 ALA A CA 1
ATOM 706 C C . ALA A 1 93 ? -5.299 -7.031 -4.792 1.00 96.50 93 ALA A C 1
ATOM 708 O O . ALA A 1 93 ? -4.455 -7.613 -5.472 1.00 96.50 93 ALA A O 1
ATOM 709 N N . SER A 1 94 ? -6.215 -6.225 -5.338 1.00 94.56 94 SER A N 1
ATOM 710 C CA . SER A 1 94 ? -6.276 -5.967 -6.783 1.00 94.56 94 SER A CA 1
ATOM 711 C C . SER A 1 94 ? -5.018 -5.263 -7.296 1.00 94.56 94 SER A C 1
ATOM 713 O O . SER A 1 94 ? -4.545 -5.601 -8.379 1.00 94.56 94 SER A O 1
ATOM 715 N N . HIS A 1 95 ? -4.408 -4.378 -6.501 1.00 93.88 95 HIS A N 1
ATOM 716 C CA . HIS A 1 95 ? -3.111 -3.778 -6.818 1.00 93.88 95 HIS A CA 1
ATOM 717 C C . HIS A 1 95 ? -1.985 -4.825 -6.922 1.00 93.88 95 HIS A C 1
ATOM 719 O O . HIS A 1 95 ? -1.274 -4.860 -7.927 1.00 93.88 95 HIS A O 1
ATOM 725 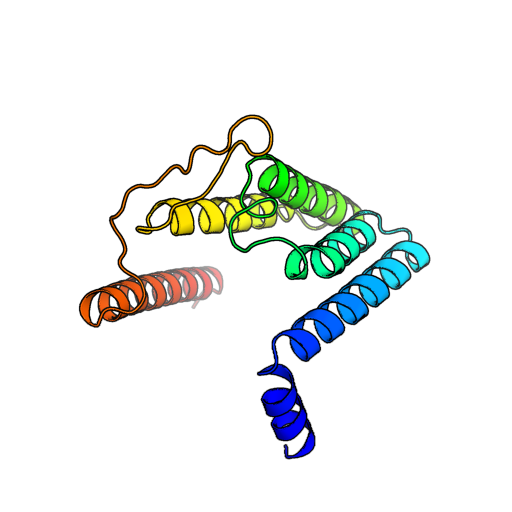N N . ILE A 1 96 ? -1.854 -5.727 -5.942 1.00 95.19 96 ILE A N 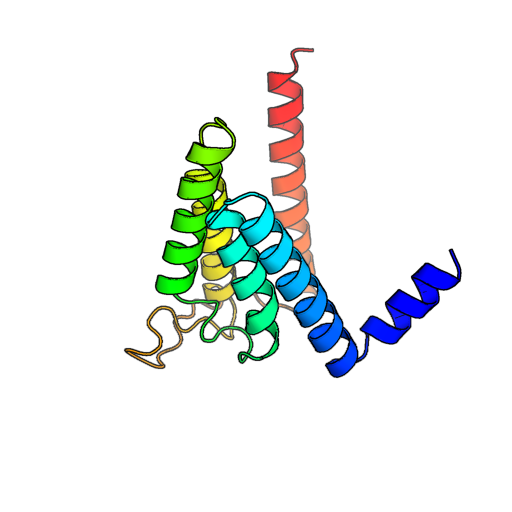1
ATOM 726 C CA . ILE A 1 96 ? -0.835 -6.796 -5.985 1.00 95.19 96 ILE A CA 1
ATOM 727 C C . ILE A 1 96 ? -1.112 -7.775 -7.143 1.00 95.19 96 ILE A C 1
ATOM 729 O O . ILE A 1 96 ? -0.184 -8.230 -7.820 1.00 95.19 96 ILE A O 1
ATOM 733 N N . LEU A 1 97 ? -2.384 -8.089 -7.410 1.00 94.19 97 LEU A N 1
ATOM 734 C CA . LEU A 1 97 ? -2.780 -8.908 -8.558 1.00 94.19 97 LEU A CA 1
ATOM 735 C C . LEU A 1 97 ? -2.390 -8.239 -9.878 1.00 94.19 97 LEU A C 1
ATOM 737 O O . LEU A 1 97 ? -1.797 -8.899 -10.727 1.00 94.19 97 LEU A O 1
ATOM 741 N N . ALA A 1 98 ? -2.641 -6.938 -10.037 1.00 90.88 98 ALA A N 1
ATOM 742 C CA . ALA A 1 98 ? -2.229 -6.194 -11.224 1.00 90.88 98 ALA A CA 1
ATOM 743 C C . ALA A 1 98 ? -0.707 -6.261 -11.430 1.00 90.88 98 ALA A C 1
ATOM 745 O O . ALA A 1 98 ? -0.246 -6.539 -12.538 1.00 90.88 98 ALA A O 1
ATOM 746 N N . ASP A 1 99 ? 0.080 -6.119 -10.362 1.00 92.00 99 ASP A N 1
ATOM 747 C CA . ASP A 1 99 ? 1.537 -6.256 -10.437 1.00 92.00 99 ASP A CA 1
ATOM 748 C C . ASP A 1 99 ? 1.992 -7.695 -10.756 1.00 92.00 99 ASP A C 1
ATOM 750 O O . ASP A 1 99 ? 2.989 -7.885 -11.463 1.00 92.00 99 ASP A O 1
ATOM 754 N N . THR A 1 100 ? 1.233 -8.709 -10.327 1.00 93.62 100 THR A N 1
ATOM 755 C CA . THR A 1 100 ? 1.439 -10.120 -10.715 1.00 93.62 100 THR A CA 1
ATOM 756 C C . THR A 1 100 ? 1.268 -10.316 -12.226 1.00 93.62 100 THR A C 1
ATOM 758 O O . THR A 1 100 ? 1.943 -11.161 -12.811 1.00 93.62 100 THR A O 1
ATOM 761 N N . LEU A 1 101 ? 0.421 -9.518 -12.887 1.00 92.12 101 LEU A N 1
ATOM 762 C CA . LEU A 1 101 ? 0.203 -9.588 -14.338 1.00 92.12 101 LEU A CA 1
ATOM 763 C C . LEU A 1 101 ? 1.319 -8.930 -15.174 1.00 92.12 101 LEU A C 1
ATOM 765 O O . LEU A 1 101 ? 1.274 -8.928 -16.408 1.00 92.12 101 LEU A O 1
ATOM 769 N N . THR A 1 102 ? 2.329 -8.352 -14.523 1.00 90.00 102 THR A N 1
ATOM 770 C CA . THR A 1 102 ? 3.474 -7.731 -15.199 1.00 90.00 102 THR A CA 1
ATOM 771 C C . THR A 1 102 ? 4.629 -8.715 -15.380 1.00 90.00 102 THR A C 1
ATOM 773 O O . THR A 1 102 ? 4.729 -9.744 -14.711 1.00 90.00 102 THR A O 1
ATOM 776 N N . LYS A 1 103 ? 5.583 -8.375 -16.256 1.00 87.62 103 LYS A N 1
ATOM 777 C CA . LYS A 1 103 ? 6.809 -9.173 -16.467 1.00 87.62 103 LYS A CA 1
ATOM 778 C C . LYS A 1 103 ? 7.669 -9.341 -15.206 1.00 87.62 103 LYS A C 1
ATOM 780 O O . LYS A 1 103 ? 8.413 -10.318 -15.107 1.00 87.62 103 LYS A O 1
ATOM 785 N N . SER A 1 104 ? 7.594 -8.398 -14.266 1.00 87.25 104 SER A N 1
ATOM 786 C CA . SER A 1 104 ? 8.377 -8.437 -13.025 1.00 87.25 104 SER A CA 1
ATOM 787 C C . SER A 1 104 ? 7.750 -9.338 -11.958 1.00 87.25 104 SER A C 1
ATOM 789 O O . SER A 1 104 ? 8.490 -9.986 -11.214 1.00 87.25 104 SER A O 1
ATOM 791 N N . GLY A 1 105 ? 6.416 -9.398 -11.901 1.00 91.00 105 GLY A N 1
ATOM 792 C CA . GLY A 1 105 ? 5.681 -10.112 -10.859 1.00 91.00 105 GLY A CA 1
ATOM 793 C C . GLY A 1 105 ? 5.833 -9.524 -9.461 1.00 91.00 105 GLY A C 1
ATOM 794 O O . GLY A 1 105 ? 6.339 -8.411 -9.282 1.00 91.00 105 GLY A O 1
ATOM 795 N N . VAL A 1 106 ? 5.416 -10.315 -8.471 1.00 94.56 106 VAL A N 1
ATOM 796 C CA . VAL A 1 106 ? 5.491 -9.994 -7.037 1.00 94.56 106 VAL A CA 1
ATOM 797 C C . VAL A 1 106 ? 5.840 -11.228 -6.201 1.00 94.56 106 VAL A C 1
ATOM 799 O O . VAL A 1 106 ? 5.519 -12.367 -6.556 1.00 94.56 106 VAL A O 1
ATOM 802 N N . ARG A 1 107 ? 6.474 -11.002 -5.048 1.00 95.19 107 ARG A N 1
ATOM 803 C CA . ARG A 1 107 ? 6.839 -12.057 -4.089 1.00 95.19 107 ARG A CA 1
ATOM 804 C C . ARG A 1 107 ? 5.756 -12.217 -3.022 1.00 95.19 107 ARG A C 1
ATOM 806 O O . ARG A 1 107 ? 5.933 -11.777 -1.891 1.00 95.19 107 ARG A O 1
ATOM 813 N N . TRP A 1 108 ? 4.642 -12.865 -3.367 1.00 95.06 108 TRP A N 1
ATOM 814 C CA . TRP A 1 108 ? 3.472 -13.006 -2.481 1.00 95.06 108 TRP A CA 1
ATOM 815 C C . TRP A 1 108 ? 3.789 -13.524 -1.072 1.00 95.06 108 TRP A C 1
ATOM 817 O O . TRP A 1 108 ? 3.147 -13.108 -0.109 1.00 95.06 108 TRP A O 1
ATOM 827 N N . LEU A 1 109 ? 4.755 -14.437 -0.959 1.00 96.06 109 LEU A N 1
ATOM 828 C CA . LEU A 1 109 ? 5.011 -15.221 0.249 1.00 96.06 109 LEU A CA 1
ATOM 829 C C . LEU A 1 109 ? 6.305 -14.830 0.978 1.00 96.06 109 LEU A C 1
ATOM 831 O O . LEU A 1 109 ? 6.748 -15.572 1.851 1.00 96.06 109 LEU A O 1
ATOM 835 N N . LEU A 1 110 ? 6.917 -13.686 0.665 1.00 93.56 110 LEU A N 1
ATOM 836 C CA . LEU A 1 110 ? 8.072 -13.193 1.423 1.00 93.56 110 LEU A CA 1
ATOM 837 C C . LEU A 1 110 ? 7.702 -13.052 2.921 1.00 93.56 110 LEU A C 1
ATOM 839 O O . LEU A 1 110 ? 6.618 -12.537 3.210 1.00 93.56 110 LEU A O 1
ATOM 843 N N . PRO A 1 111 ? 8.546 -13.482 3.884 1.00 92.19 111 PRO A N 1
ATOM 844 C CA . PRO A 1 111 ? 9.900 -14.032 3.740 1.00 92.19 111 PRO A CA 1
ATOM 845 C C . PRO A 1 111 ? 9.983 -15.564 3.634 1.00 92.19 111 PRO A C 1
ATOM 847 O O . PRO A 1 111 ? 11.083 -16.104 3.641 1.00 92.19 111 PRO A O 1
ATOM 850 N N . LEU A 1 112 ? 8.856 -16.278 3.552 1.00 94.81 112 LEU A N 1
ATOM 851 C CA . LEU A 1 112 ? 8.849 -17.746 3.463 1.00 94.81 112 LEU A CA 1
ATOM 852 C C . LEU A 1 112 ? 9.491 -18.246 2.164 1.00 94.81 112 LEU A C 1
ATOM 854 O O . LEU A 1 112 ? 10.136 -19.289 2.144 1.00 94.81 112 LEU A O 1
ATOM 858 N N . THR A 1 113 ? 9.304 -17.507 1.072 1.00 93.00 113 THR A N 1
ATOM 859 C CA . THR A 1 113 ? 9.977 -17.763 -0.202 1.00 93.00 113 THR A CA 1
ATOM 860 C C . THR A 1 113 ? 10.184 -16.467 -0.972 1.00 93.00 113 THR A C 1
ATOM 862 O O . THR A 1 113 ? 9.350 -15.560 -0.944 1.00 93.00 113 THR A O 1
ATOM 865 N N . ASP A 1 114 ? 11.298 -16.407 -1.697 1.00 91.88 114 ASP A N 1
ATOM 866 C CA . ASP A 1 114 ? 11.642 -15.317 -2.608 1.00 91.88 114 ASP A CA 1
ATOM 867 C C . ASP A 1 114 ? 11.088 -15.509 -4.029 1.00 91.88 114 ASP A C 1
ATOM 869 O O . ASP A 1 114 ? 11.376 -14.708 -4.926 1.00 91.88 114 ASP A O 1
ATOM 873 N N . TYR A 1 115 ? 10.292 -16.559 -4.257 1.00 93.38 115 TYR A N 1
ATOM 874 C CA . TYR A 1 115 ? 9.702 -16.834 -5.562 1.00 93.38 115 TYR A CA 1
ATOM 875 C C . TYR A 1 115 ? 8.788 -15.686 -6.021 1.00 93.38 115 TYR A C 1
ATOM 877 O O . TYR A 1 115 ? 7.855 -15.286 -5.320 1.00 93.38 115 TYR A O 1
ATOM 885 N N . SER A 1 116 ? 9.054 -15.164 -7.224 1.00 93.19 116 SER A N 1
ATOM 886 C CA . SER A 1 116 ? 8.232 -14.127 -7.856 1.00 93.19 116 SER A CA 1
ATOM 887 C C . SER A 1 116 ? 7.163 -14.769 -8.732 1.00 93.19 116 SER A C 1
ATOM 889 O O . SER A 1 116 ? 7.466 -15.336 -9.787 1.00 93.19 116 SER A O 1
ATOM 891 N N . PHE A 1 117 ? 5.907 -14.659 -8.308 1.00 92.94 117 PHE A N 1
ATOM 892 C CA . PHE A 1 117 ? 4.768 -15.076 -9.114 1.00 92.94 117 PHE A CA 1
ATOM 893 C C . PHE A 1 117 ? 4.504 -14.016 -10.177 1.00 92.94 117 PHE A C 1
ATOM 895 O O . PHE A 1 117 ? 4.402 -12.824 -9.873 1.00 92.94 117 PHE A O 1
ATOM 902 N N . LYS A 1 118 ? 4.397 -14.455 -11.430 1.00 93.50 118 LYS A N 1
ATOM 903 C CA . LYS A 1 118 ? 4.182 -13.576 -12.576 1.00 93.50 118 LYS A CA 1
ATOM 904 C C . LYS A 1 118 ? 3.394 -14.268 -13.675 1.00 93.50 118 LYS A C 1
ATOM 906 O O . LYS A 1 118 ? 3.649 -15.431 -13.982 1.00 93.50 118 LYS A O 1
ATOM 911 N N . ILE A 1 119 ? 2.496 -13.520 -14.299 1.00 92.25 119 ILE A N 1
ATOM 912 C CA . ILE A 1 119 ? 1.759 -13.908 -15.502 1.00 92.25 119 ILE A CA 1
ATOM 913 C C . ILE A 1 119 ? 1.909 -12.736 -16.477 1.00 92.25 119 ILE A C 1
ATOM 915 O O . ILE A 1 119 ? 1.188 -11.760 -16.335 1.00 92.25 119 ILE A O 1
ATOM 919 N N . PRO A 1 120 ? 2.862 -12.755 -17.422 1.00 85.38 120 PRO A N 1
ATOM 920 C CA . PRO A 1 120 ? 3.271 -11.565 -18.174 1.00 85.38 120 PRO A CA 1
ATOM 921 C C . PRO A 1 120 ? 2.260 -11.163 -19.269 1.00 85.38 120 PRO A C 1
ATOM 923 O O . PRO A 1 120 ? 2.573 -11.219 -20.457 1.00 85.38 120 PRO A O 1
ATOM 926 N N . LEU A 1 121 ? 1.055 -10.748 -18.873 1.00 84.38 121 LEU A N 1
ATOM 927 C CA . LEU A 1 121 ? -0.002 -10.260 -19.766 1.00 84.38 121 LEU A CA 1
ATOM 928 C C . LEU A 1 121 ? 0.159 -8.768 -20.075 1.00 84.38 121 LEU A C 1
ATOM 930 O O . LEU A 1 121 ? -0.175 -8.322 -21.171 1.00 84.38 121 LEU A O 1
ATOM 934 N N . LEU A 1 122 ? 0.684 -7.997 -19.119 1.00 79.31 122 LEU A N 1
ATOM 935 C CA . LEU A 1 122 ? 0.830 -6.548 -19.218 1.00 79.31 122 LEU A CA 1
ATOM 936 C C . LEU A 1 122 ? 2.306 -6.156 -19.358 1.00 79.31 122 LEU A C 1
ATOM 938 O O . LEU A 1 122 ? 3.187 -6.633 -18.634 1.00 79.31 122 LEU A O 1
ATOM 942 N N . SER A 1 123 ? 2.579 -5.258 -20.306 1.00 76.69 123 SER A N 1
ATOM 943 C CA . SER A 1 123 ? 3.917 -4.723 -20.570 1.00 76.69 123 SER A CA 1
ATOM 944 C C . SER A 1 123 ? 3.939 -3.213 -20.349 1.00 76.69 123 SER A C 1
ATOM 946 O O . SER A 1 123 ? 3.736 -2.437 -21.282 1.00 76.69 123 SER A O 1
ATOM 948 N N . THR A 1 124 ? 4.249 -2.806 -19.122 1.00 70.19 124 THR A N 1
ATOM 949 C CA . THR A 1 124 ? 4.401 -1.399 -18.725 1.00 70.19 124 THR A CA 1
ATOM 950 C C . THR A 1 124 ? 5.529 -0.716 -19.508 1.00 70.19 124 THR A C 1
ATOM 952 O O . THR A 1 124 ? 6.623 -1.277 -19.626 1.00 70.19 124 THR A O 1
ATOM 955 N N . GLY A 1 125 ? 5.287 0.490 -20.032 1.00 71.06 125 GLY A N 1
ATOM 956 C CA . GLY A 1 125 ? 6.301 1.300 -20.731 1.00 71.06 125 GLY A CA 1
ATOM 957 C C . GLY A 1 125 ? 6.469 1.002 -22.226 1.00 71.06 125 GLY A C 1
ATOM 958 O O . GLY A 1 125 ? 7.386 1.519 -22.861 1.00 71.06 125 GLY A O 1
ATOM 959 N N . THR A 1 126 ? 5.584 0.190 -22.811 1.00 79.56 126 THR A N 1
ATOM 960 C CA . THR A 1 126 ? 5.510 -0.020 -24.268 1.00 79.56 126 THR A CA 1
ATOM 961 C C . THR A 1 126 ? 4.320 0.734 -24.852 1.00 79.56 126 THR A C 1
ATOM 963 O O . THR A 1 126 ? 3.313 0.903 -24.173 1.00 79.56 126 THR A O 1
ATOM 966 N N . LYS A 1 127 ? 4.386 1.165 -26.121 1.00 80.19 127 LYS A N 1
ATOM 967 C CA . LYS A 1 127 ? 3.269 1.893 -26.758 1.00 80.19 127 LYS A CA 1
ATOM 968 C C . LYS A 1 127 ? 1.957 1.097 -26.718 1.00 80.19 127 LYS A C 1
ATOM 970 O O . LYS A 1 127 ? 0.922 1.661 -26.392 1.00 80.19 127 LYS A O 1
ATOM 975 N N . SER A 1 128 ? 2.010 -0.206 -27.006 1.00 81.62 128 SER A N 1
ATOM 976 C CA . SER A 1 128 ? 0.846 -1.098 -26.927 1.00 81.62 128 SER A CA 1
ATOM 977 C C . SER A 1 128 ? 0.359 -1.294 -25.490 1.00 81.62 128 SER A C 1
ATOM 979 O O . SER A 1 128 ? -0.843 -1.238 -25.251 1.00 81.62 128 SER A O 1
ATOM 981 N N . GLY A 1 129 ? 1.272 -1.455 -24.526 1.00 79.56 129 GLY A N 1
ATOM 982 C CA . GLY A 1 129 ? 0.930 -1.533 -23.104 1.00 79.56 129 GLY A CA 1
ATOM 983 C C . GLY A 1 129 ? 0.222 -0.279 -22.598 1.00 79.56 129 GLY A C 1
ATOM 984 O O . GLY A 1 129 ? -0.827 -0.392 -21.980 1.00 79.56 129 GLY A O 1
ATOM 985 N N . ASN A 1 130 ? 0.716 0.906 -22.958 1.00 82.75 130 ASN A N 1
ATOM 986 C CA . ASN A 1 130 ? 0.099 2.174 -22.567 1.00 82.75 130 ASN A CA 1
ATOM 987 C C . ASN A 1 130 ? -1.321 2.332 -23.145 1.00 82.75 130 ASN A C 1
ATOM 989 O O . ASN A 1 130 ? -2.188 2.895 -22.483 1.00 82.75 130 ASN A O 1
ATOM 993 N N . VAL A 1 131 ? -1.580 1.832 -24.362 1.00 87.06 131 VAL A N 1
ATOM 994 C CA . VAL A 1 131 ? -2.935 1.824 -24.948 1.00 87.06 131 VAL A CA 1
ATOM 995 C C . VAL A 1 131 ? -3.861 0.888 -24.171 1.00 87.06 131 VAL A C 1
ATOM 997 O O . VAL A 1 131 ? -4.995 1.262 -23.883 1.00 87.06 131 VAL A O 1
ATOM 1000 N N . ILE A 1 132 ? -3.382 -0.301 -23.795 1.00 85.19 132 ILE A N 1
ATOM 1001 C CA . ILE A 1 132 ? -4.150 -1.251 -22.977 1.00 85.19 132 ILE A CA 1
ATOM 1002 C C . ILE A 1 132 ? -4.439 -0.658 -21.591 1.00 85.19 132 ILE A C 1
ATOM 1004 O O . ILE A 1 132 ? -5.582 -0.694 -21.144 1.00 85.19 132 ILE A O 1
ATOM 1008 N N . GLU A 1 133 ? -3.442 -0.063 -20.933 1.00 82.19 133 GLU A N 1
ATOM 1009 C CA . GLU A 1 133 ? -3.604 0.620 -19.643 1.00 82.19 133 GLU A CA 1
ATOM 1010 C C . GLU A 1 133 ? -4.634 1.752 -19.738 1.00 82.19 133 GLU A C 1
ATOM 1012 O O . GLU A 1 133 ? -5.546 1.825 -18.914 1.00 82.19 133 GLU A O 1
ATOM 1017 N N . ALA A 1 134 ? -4.549 2.592 -20.774 1.00 85.75 134 ALA A N 1
ATOM 1018 C CA . ALA A 1 134 ? -5.516 3.661 -21.003 1.00 85.75 134 ALA A CA 1
ATOM 1019 C C . ALA A 1 134 ? -6.932 3.114 -21.233 1.00 85.75 134 ALA A C 1
ATOM 1021 O O . ALA A 1 134 ? -7.883 3.645 -20.664 1.00 85.75 134 ALA A O 1
ATOM 1022 N N . ALA A 1 135 ? -7.080 2.039 -22.014 1.00 89.19 135 ALA A N 1
ATOM 1023 C CA . ALA A 1 135 ? -8.371 1.403 -22.261 1.00 89.19 135 ALA A CA 1
ATOM 1024 C C . ALA A 1 135 ? -8.988 0.823 -20.977 1.00 89.19 135 ALA A C 1
ATOM 1026 O O . ALA A 1 135 ? -10.174 1.036 -20.728 1.00 89.19 135 ALA A O 1
ATOM 1027 N N . ILE A 1 136 ? -8.191 0.151 -20.137 1.00 86.38 136 ILE A N 1
ATOM 1028 C CA . ILE A 1 136 ? -8.640 -0.381 -18.840 1.00 86.38 136 ILE A CA 1
ATOM 1029 C C . ILE A 1 136 ? -9.066 0.766 -17.913 1.00 86.38 136 ILE A C 1
ATOM 1031 O O . ILE A 1 136 ? -10.160 0.722 -17.352 1.00 86.38 136 ILE A O 1
ATOM 1035 N N . CYS A 1 137 ? -8.242 1.809 -17.783 1.00 86.81 137 CYS A N 1
ATOM 1036 C CA . CYS A 1 137 ? -8.536 2.965 -16.934 1.00 86.81 137 CYS A CA 1
ATOM 1037 C C . CYS A 1 137 ? -9.788 3.724 -17.394 1.00 86.81 137 CYS A C 1
ATOM 1039 O O . CYS A 1 137 ? -10.634 4.063 -16.567 1.00 86.81 137 CYS A O 1
ATOM 1041 N N . LEU A 1 138 ? -9.930 3.969 -18.702 1.00 91.75 138 LEU A N 1
ATOM 1042 C CA . LEU A 1 138 ? -11.109 4.624 -19.272 1.00 91.75 138 LEU A CA 1
ATOM 1043 C C . LEU A 1 138 ? -12.361 3.766 -19.094 1.00 91.75 138 LEU A C 1
ATOM 1045 O O . LEU A 1 138 ? -13.380 4.276 -18.638 1.00 91.75 138 LEU A O 1
ATOM 1049 N N . GLY A 1 139 ? -12.285 2.469 -19.401 1.00 92.31 139 GLY A N 1
ATOM 1050 C CA . GLY A 1 139 ? -13.406 1.545 -19.233 1.00 92.31 139 GLY A CA 1
ATOM 1051 C C . GLY A 1 139 ? -13.878 1.465 -17.782 1.00 92.31 139 GLY A C 1
ATOM 1052 O O . GLY A 1 139 ? -15.072 1.590 -17.515 1.00 92.31 139 GLY A O 1
ATOM 1053 N N . TYR A 1 140 ? -12.946 1.339 -16.833 1.00 87.06 140 TYR A N 1
ATOM 1054 C CA . TYR A 1 140 ? -13.265 1.347 -15.405 1.00 87.06 140 TYR A CA 1
ATOM 1055 C C . TYR A 1 140 ? -13.846 2.692 -14.950 1.00 87.06 140 TYR A C 1
ATOM 1057 O O . TYR A 1 140 ? -14.852 2.720 -14.244 1.00 87.06 140 TYR A O 1
ATOM 1065 N N . GLY A 1 141 ? -13.265 3.811 -15.393 1.00 89.88 141 GLY A N 1
ATOM 1066 C CA . GLY A 1 141 ? -13.770 5.149 -15.083 1.00 89.88 141 GLY A CA 1
ATOM 1067 C C . GLY A 1 141 ? -15.201 5.370 -15.581 1.00 89.88 141 GLY A C 1
ATOM 1068 O O . GLY A 1 141 ? -16.038 5.865 -14.829 1.00 89.88 141 GLY A O 1
ATOM 1069 N N . LEU A 1 142 ? -15.504 4.946 -16.811 1.00 93.25 142 LEU A N 1
ATOM 1070 C CA . LEU A 1 142 ? -16.852 5.015 -17.385 1.00 93.25 142 LEU A CA 1
ATOM 1071 C C . LEU A 1 142 ? -17.842 4.102 -16.655 1.00 93.25 142 LEU A C 1
ATOM 1073 O O . LEU A 1 142 ? -18.975 4.514 -16.419 1.00 93.25 142 LEU A O 1
ATOM 1077 N N . LEU A 1 143 ? -17.422 2.896 -16.261 1.00 91.69 143 LEU A N 1
ATOM 1078 C CA . LEU A 1 143 ? -18.249 1.984 -15.469 1.00 91.69 143 LEU A CA 1
ATOM 1079 C C . LEU A 1 143 ? -18.629 2.611 -14.124 1.00 91.69 143 LEU A C 1
ATOM 1081 O O . LEU A 1 143 ? -19.808 2.655 -13.779 1.00 91.69 143 LEU A O 1
ATOM 1085 N N . VAL A 1 144 ? -17.644 3.119 -13.379 1.00 88.81 144 VAL A N 1
ATOM 1086 C CA . VAL A 1 144 ? -17.883 3.773 -12.085 1.00 88.81 144 VAL A CA 1
ATOM 1087 C C . VAL A 1 144 ? -18.779 4.995 -12.262 1.00 88.81 144 VAL A C 1
ATOM 1089 O O . VAL A 1 144 ? -19.744 5.146 -11.518 1.00 88.81 144 VAL A O 1
ATOM 1092 N N . LEU A 1 145 ? -18.512 5.831 -13.269 1.00 89.81 145 LEU A N 1
ATOM 1093 C CA . LEU A 1 145 ? -19.347 6.990 -13.576 1.00 89.81 145 LEU A CA 1
ATOM 1094 C C . LEU A 1 145 ? -20.798 6.579 -13.864 1.00 89.81 145 LEU A C 1
ATOM 1096 O O . LEU A 1 145 ? -21.717 7.170 -13.304 1.00 89.81 145 LEU A O 1
ATOM 1100 N N . GLY A 1 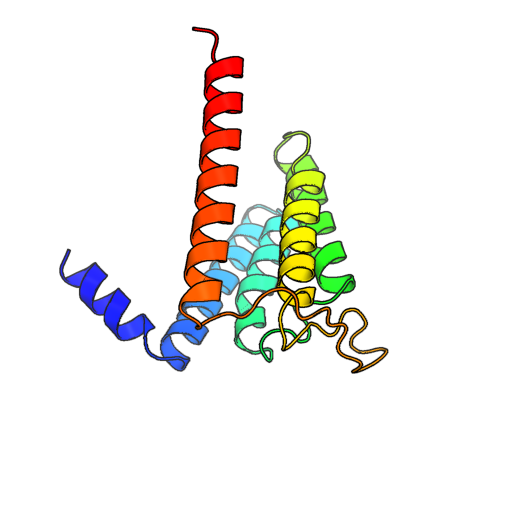146 ? -21.007 5.548 -14.685 1.00 91.62 146 GLY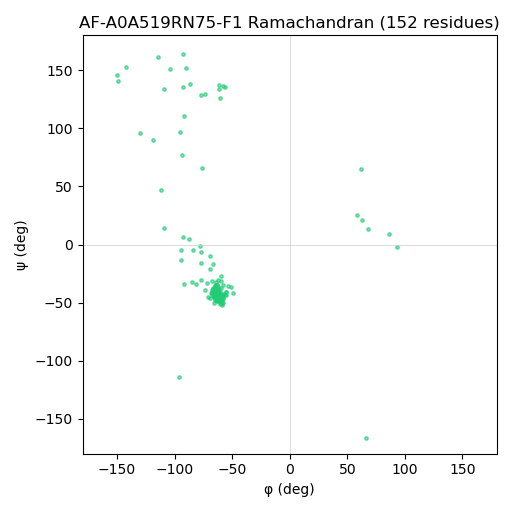 A N 1
ATOM 1101 C CA . GLY A 1 146 ? -22.336 5.028 -15.003 1.00 91.62 146 GLY A CA 1
ATOM 1102 C C . GLY A 1 146 ? -23.077 4.498 -13.774 1.00 91.62 146 GLY A C 1
ATOM 1103 O O . GLY A 1 146 ? -24.248 4.817 -13.586 1.00 91.62 146 GLY A O 1
ATOM 1104 N N . LEU A 1 147 ? -22.394 3.751 -12.901 1.00 90.50 147 LEU A N 1
ATOM 1105 C CA . LEU A 1 147 ? -22.972 3.258 -11.645 1.00 90.50 147 LEU A CA 1
ATOM 1106 C C . LEU A 1 147 ? -23.346 4.401 -10.695 1.00 90.50 147 LEU A C 1
ATOM 1108 O O . LEU A 1 147 ? -24.409 4.360 -10.080 1.00 90.50 147 LEU A O 1
ATOM 1112 N N . VAL A 1 148 ? -22.499 5.428 -10.593 1.00 89.81 148 VAL A N 1
ATOM 1113 C CA . VAL A 1 148 ? -22.772 6.610 -9.765 1.00 89.81 148 VAL A CA 1
ATOM 1114 C C . VAL A 1 148 ? -23.973 7.380 -10.309 1.00 89.81 148 VAL A C 1
ATOM 1116 O O . VAL A 1 148 ? -24.884 7.676 -9.544 1.00 89.81 148 VAL A O 1
ATOM 1119 N N . ILE A 1 149 ? -24.023 7.652 -11.617 1.00 91.50 149 ILE A N 1
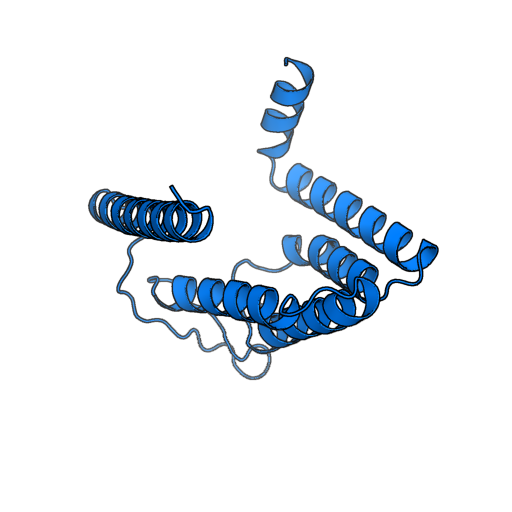ATOM 1120 C CA . ILE A 1 149 ? -25.169 8.327 -12.247 1.00 91.50 149 ILE A CA 1
ATOM 1121 C C . ILE A 1 149 ? -26.454 7.514 -12.036 1.00 91.50 149 ILE A C 1
ATOM 1123 O O . ILE A 1 149 ? -27.466 8.076 -11.625 1.00 91.50 149 ILE A O 1
ATOM 1127 N N . GLY A 1 150 ? -26.408 6.195 -12.249 1.00 87.56 150 GLY A N 1
ATOM 1128 C CA . GLY A 1 150 ? -27.562 5.312 -12.057 1.00 87.56 150 GLY A CA 1
ATOM 1129 C C . GLY A 1 150 ? -28.044 5.236 -10.605 1.00 87.56 150 GLY A C 1
ATOM 1130 O O . GLY A 1 150 ? -29.240 5.103 -10.366 1.00 87.56 150 GLY A O 1
ATOM 1131 N N . HIS A 1 151 ? -27.143 5.362 -9.627 1.00 84.25 151 HIS A N 1
ATOM 1132 C CA . HIS A 1 151 ? -27.515 5.431 -8.212 1.00 84.25 151 HIS A CA 1
ATOM 1133 C C . HIS A 1 151 ? -28.072 6.805 -7.804 1.00 84.25 151 HIS A C 1
ATOM 1135 O O . HIS A 1 151 ? -28.917 6.879 -6.916 1.00 84.25 151 HIS A O 1
ATOM 1141 N N . LEU A 1 152 ? -27.621 7.884 -8.454 1.00 80.94 152 LEU A N 1
ATOM 1142 C CA . LEU A 1 152 ? -28.080 9.253 -8.191 1.00 80.94 152 LEU A CA 1
ATOM 1143 C C . LEU A 1 152 ? -29.461 9.575 -8.791 1.00 80.94 152 LEU A C 1
ATOM 1145 O O . LEU A 1 152 ? -30.001 10.631 -8.477 1.00 80.94 152 LEU A O 1
ATOM 1149 N N . GLY A 1 153 ? -30.045 8.672 -9.587 1.00 61.03 153 GLY A N 1
ATOM 1150 C CA . GLY A 1 153 ? -31.453 8.720 -9.991 1.00 61.03 153 GLY A CA 1
ATOM 1151 C C . GLY A 1 153 ? -31.847 9.959 -10.801 1.00 61.03 153 GLY A C 1
ATOM 1152 O O . GLY A 1 153 ? -32.665 10.751 -10.336 1.00 61.03 153 GLY A O 1
ATOM 1153 N N . PHE A 1 154 ? -31.295 10.102 -12.009 1.00 53.69 154 PHE A N 1
ATOM 1154 C CA . PHE A 1 154 ? -31.920 10.911 -13.064 1.00 53.69 154 PHE A CA 1
ATOM 1155 C C . PHE A 1 154 ? -32.901 10.070 -13.880 1.00 53.69 154 PHE A C 1
ATOM 1157 O O . PHE A 1 154 ? -32.552 8.906 -14.186 1.00 53.69 154 PHE A O 1
#

Sequence (154 aa):
ALAFGLIGVAMQGGSARRLALLFTGLGTVLIGLYTQFLWLSLLGTFIALAPFTAHRSWTHTIWAAALWTYMGYLANQSLGWHGVAHFAGAGYASHILADTLTKSGVRWLLPLTDYSFKIPLLSTGTKSGNVIEAAICLGYGLLVLGLVIGHLGF

Radius of gyration: 18.36 Å; Cα contacts (8 Å, |Δi|>4): 173; chains: 1; bounding box: 48×46×47 Å